Protein AF-A0A9X9EQ21-F1 (afdb_monomer_lite)

Secondary structure (DSSP, 8-state):
----EEE--GGGHHHHHHHHHHHHHHHHGGGS-HHHHHHHHHHHSSHHHHHHHHT-TT---EEE-

Foldseek 3Di:
DDKDKAWDALVCLVVCLVCVLVVQCVVCVVVDPPVVSVVCSCVCRDSVNSSVQRPDPPHIDMDMD

Sequence (65 aa):
MTTSIKKCTLDDSRILQEISYETFNETFKHQNSPENMNAYLERAFNLNQIEKELSNISSQFFFVY

pLDDT: mean 97.28, std 4.18, range [67.81, 98.69]

Organism: NCBI:txid1478

Structure (mmCIF, N/CA/C/O backbone):
data_AF-A0A9X9EQ21-F1
#
_entry.id   AF-A0A9X9EQ21-F1
#
loop_
_atom_site.group_PDB
_atom_site.id
_atom_site.type_symbol
_atom_site.label_atom_id
_atom_site.label_alt_id
_atom_site.label_comp_id
_atom_site.label_asym_id
_atom_site.label_entity_id
_atom_site.label_seq_id
_atom_site.pdbx_PDB_ins_code
_atom_site.Cartn_x
_atom_site.Cartn_y
_atom_site.Cartn_z
_atom_site.occupancy
_atom_site.B_iso_or_equiv
_atom_site.auth_seq_id
_atom_site.auth_comp_id
_atom_site.auth_asym_id
_atom_site.auth_atom_id
_atom_site.pdbx_PDB_model_num
ATOM 1 N N . MET A 1 1 ? -21.272 -17.203 2.537 1.00 67.81 1 MET A N 1
ATOM 2 C CA . MET A 1 1 ? -20.046 -16.507 2.972 1.00 67.81 1 MET A CA 1
ATOM 3 C C . MET A 1 1 ? -20.429 -15.084 3.316 1.00 67.81 1 MET A C 1
ATOM 5 O O . MET A 1 1 ? -21.221 -14.515 2.573 1.00 67.81 1 MET A O 1
ATOM 9 N N . THR A 1 2 ? -19.943 -14.549 4.433 1.00 84.31 2 THR A N 1
ATOM 10 C CA . THR A 1 2 ? -20.233 -13.168 4.841 1.00 84.31 2 THR A CA 1
ATOM 11 C C . THR A 1 2 ? -19.001 -12.332 4.554 1.00 84.31 2 THR A C 1
ATOM 13 O O . THR A 1 2 ? -17.991 -12.505 5.224 1.00 84.31 2 THR A O 1
ATOM 16 N N . THR A 1 3 ? -19.087 -11.466 3.549 1.00 92.81 3 THR A N 1
ATOM 17 C CA . THR A 1 3 ? -18.022 -10.518 3.220 1.00 92.81 3 THR A CA 1
ATOM 18 C C . THR A 1 3 ? -17.998 -9.397 4.251 1.00 92.81 3 THR A C 1
ATOM 20 O O . THR A 1 3 ? -19.056 -8.868 4.607 1.00 92.81 3 THR A O 1
ATOM 23 N N . SER A 1 4 ? -16.813 -9.021 4.725 1.00 96.19 4 SER A N 1
ATOM 24 C CA . SER A 1 4 ? -16.647 -7.904 5.663 1.00 96.19 4 SER A CA 1
ATOM 25 C C . SER A 1 4 ? -15.649 -6.877 5.144 1.00 96.19 4 SER A C 1
ATOM 27 O O . SER A 1 4 ? -14.686 -7.226 4.470 1.00 96.19 4 SER A O 1
ATOM 29 N N . ILE A 1 5 ? -15.895 -5.601 5.454 1.00 97.81 5 ILE A N 1
ATOM 30 C CA . ILE A 1 5 ? -15.021 -4.484 5.088 1.00 97.81 5 ILE A CA 1
ATOM 31 C C . ILE A 1 5 ? -14.478 -3.869 6.377 1.00 97.81 5 ILE A C 1
ATOM 33 O O . ILE A 1 5 ? -15.255 -3.448 7.237 1.00 97.81 5 ILE A O 1
ATOM 37 N N . LYS A 1 6 ? -13.152 -3.804 6.514 1.00 98.06 6 LYS A N 1
ATOM 38 C CA . LYS A 1 6 ? -12.461 -3.257 7.693 1.00 98.06 6 LYS A CA 1
ATOM 39 C C . LYS A 1 6 ? -11.610 -2.061 7.281 1.00 98.06 6 LYS A C 1
ATOM 41 O O . LYS A 1 6 ? -10.824 -2.169 6.347 1.00 98.06 6 LYS A O 1
ATOM 46 N N . LYS A 1 7 ? -11.734 -0.936 7.995 1.00 98.25 7 LYS A N 1
ATOM 47 C CA . LYS A 1 7 ? -10.834 0.217 7.829 1.00 98.25 7 LYS A CA 1
ATOM 48 C C . LYS A 1 7 ? -9.431 -0.142 8.324 1.00 98.25 7 LYS A C 1
ATOM 50 O O . LYS A 1 7 ? -9.304 -0.652 9.437 1.00 98.25 7 LYS A O 1
ATOM 55 N N . CYS A 1 8 ? -8.412 0.164 7.529 1.00 98.56 8 CYS A N 1
ATOM 56 C CA . CYS A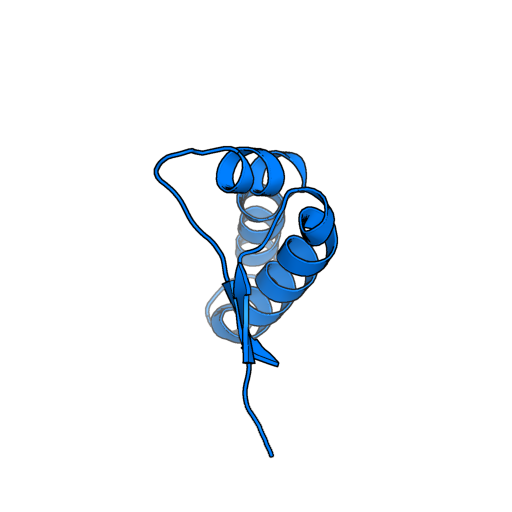 1 8 ? -7.021 -0.063 7.905 1.00 98.56 8 CYS A CA 1
ATOM 57 C C . CYS A 1 8 ? -6.554 0.958 8.953 1.00 98.56 8 CYS A C 1
ATOM 59 O O . CYS A 1 8 ? -6.938 2.134 8.914 1.00 98.56 8 CYS A O 1
ATOM 61 N N . THR A 1 9 ? -5.702 0.512 9.871 1.00 98.31 9 THR A N 1
ATOM 62 C CA . THR A 1 9 ? -4.962 1.360 10.818 1.00 98.31 9 THR A CA 1
ATOM 63 C C . THR A 1 9 ? -3.461 1.304 10.524 1.00 98.31 9 THR A C 1
ATOM 65 O O . THR A 1 9 ? -3.021 0.597 9.620 1.00 98.31 9 THR A O 1
ATOM 68 N N . LEU A 1 10 ? -2.652 2.041 11.292 1.00 98.38 10 LEU A N 1
ATOM 69 C CA . LEU A 1 10 ? -1.191 1.948 11.199 1.00 98.38 10 LEU A CA 1
ATOM 70 C C . LEU A 1 10 ? -0.656 0.538 11.491 1.00 98.38 10 LEU A C 1
ATOM 72 O O . LEU A 1 10 ? 0.362 0.163 10.921 1.00 98.38 10 LEU A O 1
ATOM 76 N N . ASP A 1 11 ? -1.359 -0.263 12.296 1.00 98.44 11 ASP A N 1
ATOM 77 C CA . ASP A 1 11 ? -0.966 -1.651 12.582 1.00 98.44 11 ASP A CA 1
ATOM 78 C C . ASP A 1 11 ? -1.108 -2.559 11.349 1.00 98.44 11 ASP A C 1
ATOM 80 O O . ASP A 1 11 ? -0.449 -3.593 11.247 1.00 98.44 11 ASP A O 1
ATOM 84 N N . ASP A 1 12 ? -1.944 -2.158 10.387 1.00 98.56 12 ASP A N 1
ATOM 85 C CA . ASP A 1 12 ? -2.166 -2.878 9.136 1.00 98.56 12 ASP A CA 1
ATOM 86 C C . ASP A 1 12 ? -1.131 -2.492 8.047 1.00 98.56 12 ASP A C 1
ATOM 88 O O . ASP A 1 12 ? -1.197 -3.013 6.933 1.00 98.56 12 ASP A O 1
ATOM 92 N N . SER A 1 13 ? -0.166 -1.601 8.328 1.00 98.38 13 SER A N 1
ATOM 93 C CA . SER A 1 13 ? 0.750 -1.017 7.326 1.00 98.38 13 SER A CA 1
ATOM 94 C C . SER A 1 13 ? 1.556 -2.052 6.539 1.00 98.38 13 SER A C 1
ATOM 96 O O . SER A 1 13 ? 1.691 -1.934 5.321 1.00 98.38 13 SER A O 1
ATOM 98 N N . ARG A 1 14 ? 2.050 -3.102 7.206 1.00 98.44 14 ARG A N 1
ATOM 99 C CA . ARG A 1 14 ? 2.814 -4.181 6.556 1.00 98.44 14 ARG A CA 1
ATOM 100 C C . ARG A 1 14 ? 1.948 -5.030 5.633 1.00 98.44 14 ARG A C 1
ATOM 102 O O . ARG A 1 14 ? 2.364 -5.327 4.521 1.00 98.44 14 ARG A O 1
ATOM 109 N N . ILE A 1 15 ? 0.737 -5.364 6.075 1.00 98.50 15 ILE A N 1
ATOM 110 C CA . ILE A 1 15 ? -0.225 -6.125 5.267 1.00 98.50 15 I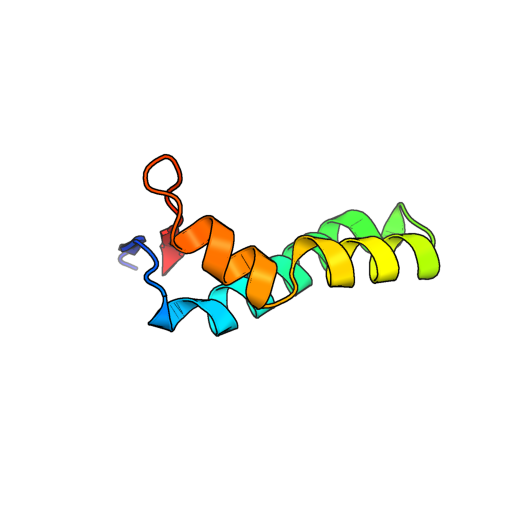LE A CA 1
ATOM 111 C C . ILE A 1 15 ? -0.645 -5.285 4.055 1.00 98.50 15 ILE A C 1
ATOM 113 O O . ILE A 1 15 ? -0.715 -5.786 2.936 1.00 98.50 15 ILE A O 1
ATOM 117 N N . LEU A 1 16 ? -0.881 -3.984 4.261 1.00 98.62 16 LEU A N 1
ATOM 118 C CA . LEU A 1 16 ? -1.247 -3.070 3.184 1.00 98.62 16 LEU A CA 1
ATOM 119 C C . LEU A 1 16 ? -0.114 -2.934 2.165 1.00 98.62 16 LEU A C 1
ATOM 121 O O . LEU A 1 16 ? -0.388 -2.963 0.968 1.00 98.62 16 LEU A O 1
ATOM 125 N N . GLN A 1 17 ? 1.138 -2.834 2.619 1.00 98.62 17 GLN A N 1
ATOM 126 C CA . GLN A 1 17 ? 2.317 -2.845 1.752 1.00 98.62 17 GLN A CA 1
ATOM 127 C C . GLN A 1 17 ? 2.381 -4.119 0.899 1.00 98.62 17 GLN A C 1
ATOM 129 O O . GLN A 1 17 ? 2.533 -4.013 -0.316 1.00 98.62 17 GLN A O 1
ATOM 134 N N . GLU A 1 18 ? 2.266 -5.297 1.516 1.00 98.50 18 GLU A N 1
ATOM 135 C CA . GLU A 1 18 ? 2.376 -6.595 0.837 1.00 98.50 18 GLU A CA 1
ATOM 136 C C . GLU A 1 18 ? 1.312 -6.744 -0.255 1.00 98.50 18 GLU A C 1
ATOM 138 O O . GLU A 1 18 ? 1.649 -6.905 -1.428 1.00 98.50 18 GLU A O 1
ATOM 143 N N . ILE A 1 19 ? 0.037 -6.546 0.093 1.00 98.19 19 ILE A N 1
ATOM 144 C CA . ILE A 1 19 ? -1.072 -6.653 -0.864 1.00 98.19 19 ILE A CA 1
ATOM 145 C C . ILE A 1 19 ? -0.948 -5.596 -1.971 1.00 98.19 19 ILE A C 1
ATOM 147 O O . ILE A 1 19 ? -1.185 -5.901 -3.141 1.00 98.19 19 ILE A O 1
ATOM 151 N N . SER A 1 20 ? -0.566 -4.357 -1.637 1.00 98.31 20 SER A N 1
ATOM 152 C CA . SER A 1 20 ? -0.396 -3.294 -2.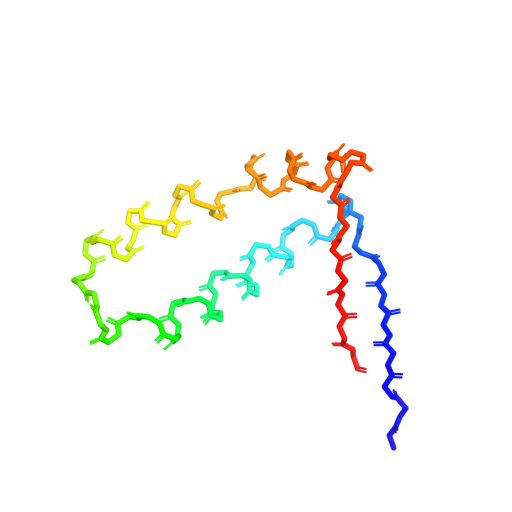642 1.00 98.31 20 SER A CA 1
ATOM 153 C C . SER A 1 20 ? 0.736 -3.618 -3.617 1.00 98.31 20 SER A C 1
ATOM 155 O O . SER A 1 20 ? 0.581 -3.421 -4.821 1.00 98.31 20 SER A O 1
ATOM 157 N N . TYR A 1 21 ? 1.851 -4.157 -3.114 1.00 98.25 21 TYR A N 1
ATOM 158 C CA . TYR A 1 21 ? 2.981 -4.579 -3.936 1.00 98.25 21 TYR A CA 1
ATOM 159 C C . TYR A 1 21 ? 2.578 -5.716 -4.876 1.00 98.25 21 TYR A C 1
ATOM 161 O O . TYR A 1 21 ? 2.779 -5.613 -6.087 1.0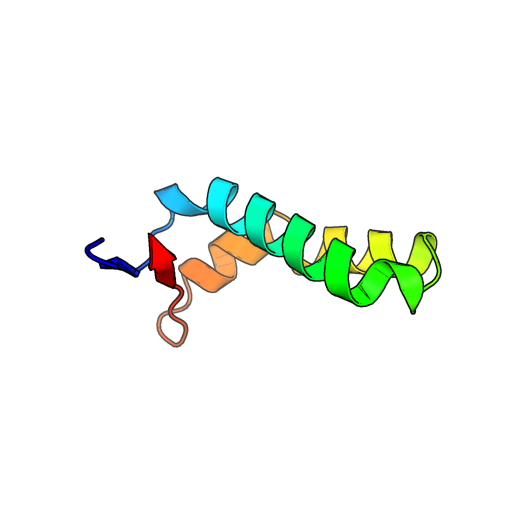0 98.25 21 TYR A O 1
ATOM 169 N N . GLU A 1 22 ? 1.992 -6.786 -4.336 1.00 98.50 22 GLU A N 1
ATOM 170 C CA . GLU A 1 22 ? 1.623 -7.977 -5.103 1.00 98.50 22 GLU A CA 1
ATOM 171 C C . GLU A 1 22 ? 0.602 -7.651 -6.190 1.00 98.50 22 GLU A C 1
ATOM 173 O O . GLU A 1 22 ? 0.853 -7.899 -7.370 1.00 98.50 22 GLU A O 1
ATOM 178 N N . THR A 1 23 ? -0.512 -7.019 -5.817 1.00 98.31 23 THR A N 1
ATOM 179 C CA . THR A 1 23 ? -1.611 -6.739 -6.753 1.00 98.31 23 THR A CA 1
ATOM 180 C C . THR A 1 23 ? -1.195 -5.778 -7.866 1.00 98.31 23 THR A C 1
ATOM 182 O O . THR A 1 23 ? -1.552 -5.981 -9.033 1.00 98.31 23 THR A O 1
ATOM 185 N N . PHE A 1 24 ? -0.392 -4.756 -7.551 1.00 98.44 24 PHE A N 1
ATOM 186 C CA . PHE A 1 24 ? 0.120 -3.833 -8.561 1.00 98.44 24 PHE A CA 1
ATOM 187 C C . PHE A 1 24 ? 1.133 -4.522 -9.482 1.00 98.44 24 PHE A C 1
ATOM 189 O O . PHE A 1 24 ? 1.040 -4.403 -10.707 1.00 98.44 24 PHE A O 1
ATOM 196 N N . ASN A 1 25 ? 2.073 -5.285 -8.918 1.00 98.12 25 ASN A N 1
ATOM 197 C CA . ASN A 1 25 ? 3.066 -6.017 -9.696 1.00 98.12 25 ASN A CA 1
ATOM 198 C C . ASN A 1 25 ? 2.399 -7.024 -10.643 1.00 98.12 25 ASN A C 1
ATOM 200 O O . ASN A 1 25 ? 2.693 -7.034 -11.835 1.00 98.12 25 ASN A O 1
ATOM 204 N N . GLU A 1 26 ? 1.461 -7.838 -10.162 1.00 98.31 26 GLU A N 1
ATOM 205 C CA . GLU A 1 26 ? 0.742 -8.805 -10.998 1.00 98.31 26 GLU A CA 1
ATOM 206 C C . GLU A 1 26 ? 0.006 -8.148 -12.166 1.00 98.31 26 GLU A C 1
ATOM 208 O O . GLU A 1 26 ? 0.067 -8.653 -13.290 1.00 98.31 26 GLU A O 1
ATOM 213 N N . THR A 1 27 ? -0.618 -6.997 -11.918 1.00 98.25 27 THR A N 1
ATOM 214 C CA . THR A 1 27 ? -1.383 -6.262 -12.930 1.00 98.25 27 THR A CA 1
ATOM 215 C C . THR A 1 27 ? -0.479 -5.654 -14.005 1.00 98.25 27 THR A C 1
ATOM 217 O O . THR A 1 27 ? -0.800 -5.705 -15.195 1.00 98.25 27 THR A O 1
ATOM 220 N N . PHE A 1 28 ? 0.659 -5.076 -13.610 1.00 97.81 28 PHE A N 1
ATOM 221 C CA . PHE A 1 28 ? 1.430 -4.193 -14.488 1.00 97.81 28 PHE A CA 1
ATOM 222 C C . PHE A 1 28 ? 2.797 -4.737 -14.921 1.00 97.81 28 PHE A C 1
ATOM 224 O O . PHE A 1 28 ? 3.383 -4.174 -15.853 1.00 97.81 28 PHE A O 1
ATOM 231 N N . LYS A 1 29 ? 3.314 -5.828 -14.330 1.00 96.9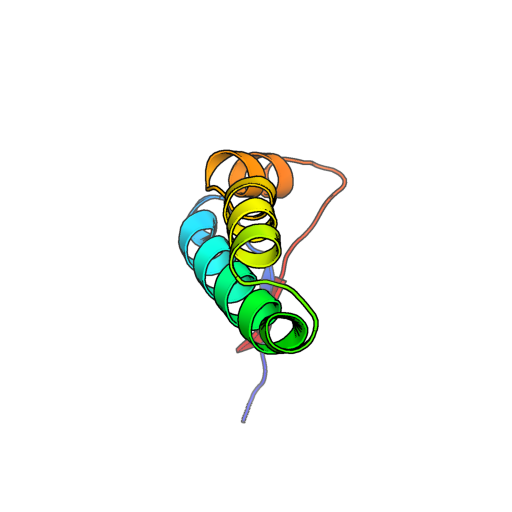4 29 LYS A N 1
ATOM 232 C CA . LYS A 1 29 ? 4.649 -6.379 -14.661 1.00 96.94 29 LYS A CA 1
ATOM 233 C C . LYS A 1 29 ? 4.823 -6.716 -16.138 1.00 96.94 29 LYS A C 1
ATOM 235 O O . LYS A 1 29 ? 5.896 -6.519 -16.686 1.00 96.94 29 LYS A O 1
ATOM 240 N N . HIS A 1 30 ? 3.769 -7.186 -16.804 1.00 96.88 30 HIS A N 1
ATOM 241 C CA . HIS A 1 30 ? 3.829 -7.572 -18.218 1.00 96.88 30 HIS A CA 1
ATOM 242 C C . HIS A 1 30 ? 3.807 -6.378 -19.185 1.00 96.88 30 HIS A C 1
ATOM 244 O O . HIS A 1 30 ? 4.065 -6.553 -20.372 1.00 96.88 30 HIS A O 1
ATOM 250 N N . GLN A 1 31 ? 3.495 -5.177 -18.690 1.00 97.38 31 GLN A N 1
ATOM 251 C CA . GLN A 1 31 ? 3.413 -3.944 -19.479 1.00 97.38 31 GLN A CA 1
ATOM 252 C C . GLN A 1 31 ? 4.610 -3.011 -19.239 1.00 97.38 31 GLN A C 1
ATOM 254 O O . GLN A 1 31 ? 4.671 -1.930 -19.817 1.00 97.38 31 GLN A O 1
ATOM 259 N N . ASN A 1 32 ? 5.552 -3.401 -18.376 1.00 97.19 32 ASN A N 1
ATOM 260 C CA . ASN A 1 32 ? 6.676 -2.571 -17.953 1.00 97.19 32 ASN A CA 1
ATOM 261 C C . ASN A 1 32 ? 7.983 -3.362 -18.011 1.00 97.19 32 ASN A C 1
ATOM 263 O O . ASN A 1 32 ? 7.983 -4.588 -17.924 1.00 97.19 32 ASN A O 1
ATOM 267 N N . SER A 1 33 ? 9.112 -2.658 -18.123 1.00 98.00 33 SER A N 1
ATOM 268 C CA . SER A 1 33 ? 10.405 -3.300 -17.887 1.00 98.00 33 SER A CA 1
ATOM 269 C C . SER A 1 33 ? 10.551 -3.655 -16.397 1.00 98.00 33 SER A C 1
ATOM 271 O O . SER A 1 33 ? 9.967 -2.960 -15.552 1.00 98.00 33 SER A O 1
ATOM 273 N N . PRO A 1 34 ? 11.329 -4.697 -16.046 1.00 97.19 34 PRO A N 1
ATOM 274 C CA . PRO A 1 34 ? 11.587 -5.049 -14.650 1.00 97.19 34 PRO A CA 1
ATOM 275 C C . PRO A 1 34 ? 12.131 -3.874 -13.830 1.00 97.19 34 PRO A C 1
ATOM 277 O O . PRO A 1 34 ? 11.736 -3.682 -12.684 1.00 97.19 34 PRO A O 1
ATOM 280 N N . GLU A 1 35 ? 12.988 -3.045 -14.426 1.00 98.00 35 GLU A N 1
ATOM 281 C CA . GLU A 1 35 ? 13.602 -1.887 -13.771 1.00 98.00 35 GLU A CA 1
ATOM 282 C C . GLU A 1 35 ? 12.560 -0.816 -13.439 1.00 98.00 35 GLU A C 1
ATOM 284 O O . GLU A 1 35 ? 12.513 -0.334 -12.308 1.00 98.00 35 GLU A O 1
ATOM 289 N N . ASN A 1 36 ? 11.688 -0.479 -14.397 1.00 98.06 36 ASN A N 1
ATOM 290 C CA . ASN A 1 36 ? 10.620 0.498 -14.181 1.00 98.06 36 ASN A CA 1
ATOM 291 C C . ASN A 1 36 ? 9.611 0.004 -13.143 1.00 98.06 36 ASN A C 1
ATOM 293 O O . ASN A 1 36 ? 9.156 0.789 -12.309 1.00 98.06 36 ASN A O 1
ATOM 297 N N . MET A 1 37 ? 9.278 -1.290 -13.183 1.00 97.75 37 MET A N 1
ATOM 298 C CA . MET A 1 37 ? 8.367 -1.894 -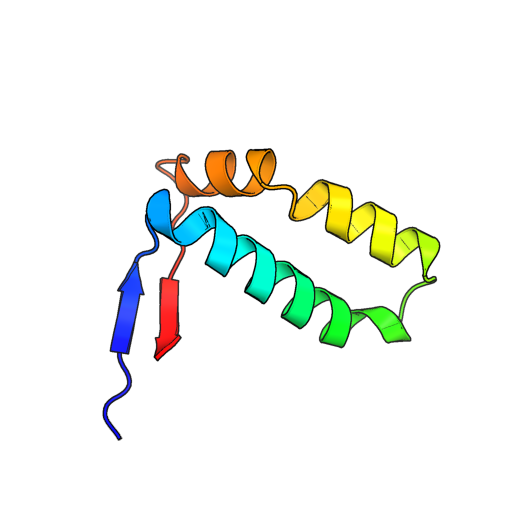12.215 1.00 97.75 37 MET A CA 1
ATOM 299 C C . MET A 1 37 ? 8.959 -1.842 -10.806 1.00 97.75 37 MET A C 1
ATOM 301 O O . MET A 1 37 ? 8.339 -1.285 -9.904 1.00 97.75 37 MET A O 1
ATOM 305 N N . ASN A 1 38 ? 10.191 -2.320 -10.628 1.00 97.62 38 ASN A N 1
ATOM 306 C CA . ASN A 1 38 ? 10.855 -2.324 -9.325 1.00 97.62 38 ASN A CA 1
ATOM 307 C C . ASN A 1 38 ? 11.021 -0.908 -8.761 1.00 97.62 38 ASN A C 1
ATOM 309 O O . ASN A 1 38 ? 10.661 -0.665 -7.611 1.00 97.62 38 ASN A O 1
ATOM 313 N N . ALA A 1 39 ? 11.470 0.049 -9.580 1.00 98.12 39 ALA A N 1
ATOM 314 C CA . ALA A 1 39 ? 11.623 1.438 -9.153 1.00 98.12 39 ALA A CA 1
ATOM 315 C C . ALA A 1 39 ? 10.289 2.064 -8.710 1.00 98.12 39 ALA A C 1
ATOM 317 O O . ALA A 1 39 ? 10.250 2.847 -7.756 1.00 98.12 39 ALA A O 1
ATOM 318 N N . TYR A 1 40 ? 9.181 1.729 -9.382 1.00 98.25 40 TYR A N 1
ATOM 319 C CA . TYR A 1 40 ? 7.859 2.183 -8.961 1.00 98.25 40 TYR A CA 1
ATOM 320 C C . TYR A 1 40 ? 7.447 1.548 -7.633 1.00 98.25 40 TYR A C 1
ATOM 322 O O . TYR A 1 40 ? 7.065 2.279 -6.720 1.00 98.25 40 TYR A O 1
ATOM 330 N N . LEU A 1 41 ? 7.546 0.222 -7.512 1.00 98.00 41 LEU A N 1
ATOM 331 C CA . LEU A 1 41 ? 7.106 -0.513 -6.327 1.00 98.00 41 LEU A CA 1
ATOM 332 C C . LEU A 1 41 ? 7.879 -0.088 -5.069 1.00 98.00 41 LEU A C 1
ATOM 334 O O . LEU A 1 41 ? 7.264 0.178 -4.038 1.00 98.00 41 LEU A O 1
ATOM 338 N N . GLU A 1 42 ? 9.203 0.066 -5.159 1.00 97.62 42 GLU A N 1
ATOM 339 C CA . GLU A 1 42 ? 10.032 0.544 -4.042 1.00 97.62 42 GLU A CA 1
ATOM 340 C C . GLU A 1 42 ? 9.665 1.973 -3.622 1.00 97.62 42 GLU A C 1
ATOM 342 O O . GLU A 1 42 ? 9.614 2.300 -2.434 1.00 97.62 42 GLU A O 1
ATOM 347 N N . ARG A 1 43 ? 9.369 2.850 -4.585 1.00 97.94 43 ARG A N 1
ATOM 348 C CA . ARG A 1 43 ? 9.023 4.244 -4.292 1.00 97.94 43 ARG A CA 1
ATOM 349 C C . ARG A 1 43 ? 7.597 4.406 -3.763 1.00 97.94 43 ARG A C 1
ATOM 351 O O . ARG A 1 43 ? 7.391 5.201 -2.852 1.00 97.94 43 ARG A O 1
ATOM 358 N N . ALA A 1 44 ? 6.627 3.716 -4.354 1.00 98.19 44 ALA A N 1
ATOM 359 C CA . ALA A 1 44 ? 5.209 3.874 -4.038 1.00 98.19 44 ALA A CA 1
ATOM 360 C C . ALA A 1 44 ? 4.804 3.087 -2.788 1.00 98.19 44 ALA A C 1
ATOM 362 O O . ALA A 1 44 ? 4.026 3.586 -1.984 1.00 98.19 44 ALA A O 1
ATOM 363 N N . PHE A 1 45 ? 5.360 1.889 -2.597 1.00 98.06 45 PHE A N 1
ATOM 364 C CA . PHE A 1 45 ? 4.928 0.967 -1.548 1.00 98.06 45 PHE A CA 1
ATOM 365 C C . PHE A 1 45 ? 5.998 0.710 -0.488 1.00 98.06 45 PHE A C 1
ATOM 367 O O . PHE A 1 45 ? 5.896 -0.265 0.248 1.00 98.06 45 PHE A O 1
ATOM 374 N N . ASN A 1 46 ? 7.026 1.556 -0.345 1.00 98.00 46 ASN A N 1
ATOM 375 C CA . ASN A 1 46 ? 7.850 1.485 0.866 1.00 98.00 46 ASN A CA 1
ATOM 376 C C . ASN A 1 46 ? 7.013 1.824 2.109 1.00 98.00 46 ASN A C 1
ATOM 378 O O . ASN A 1 46 ? 6.044 2.583 2.050 1.00 98.00 46 ASN A O 1
ATOM 382 N N . LEU A 1 47 ? 7.431 1.280 3.250 1.00 98.19 47 LEU A N 1
ATOM 383 C CA . LEU A 1 47 ? 6.658 1.351 4.485 1.00 98.19 47 LEU A CA 1
ATOM 384 C C . LEU A 1 47 ? 6.410 2.798 4.941 1.00 98.19 47 LEU A C 1
ATOM 386 O O . LEU A 1 47 ? 5.296 3.127 5.332 1.00 98.19 47 LEU A O 1
ATOM 390 N N . ASN A 1 48 ? 7.403 3.682 4.795 1.00 98.44 48 ASN A N 1
ATOM 391 C CA . ASN A 1 48 ? 7.268 5.094 5.164 1.00 98.44 48 ASN A CA 1
ATOM 392 C C . ASN A 1 48 ? 6.176 5.801 4.344 1.00 98.44 48 ASN A C 1
ATOM 394 O O . ASN A 1 48 ? 5.438 6.630 4.877 1.00 98.44 48 ASN A O 1
ATOM 398 N N . GLN A 1 49 ? 6.071 5.496 3.047 1.00 98.69 49 GLN A N 1
ATOM 399 C CA . GLN A 1 49 ? 5.035 6.052 2.180 1.00 98.69 49 GLN A CA 1
ATOM 400 C C . GLN A 1 49 ? 3.647 5.531 2.579 1.00 98.69 49 GLN A C 1
ATOM 402 O O . GLN A 1 49 ? 2.724 6.331 2.728 1.00 98.69 49 GLN A O 1
ATOM 407 N N . ILE A 1 50 ? 3.517 4.229 2.850 1.00 98.62 50 ILE A N 1
ATOM 408 C CA . ILE A 1 50 ? 2.261 3.618 3.314 1.00 98.62 50 ILE A CA 1
ATOM 409 C C . ILE A 1 50 ? 1.808 4.206 4.657 1.00 98.62 50 ILE A C 1
ATOM 411 O O . ILE A 1 50 ? 0.654 4.605 4.807 1.00 98.62 50 ILE A O 1
ATOM 415 N N . GLU A 1 51 ? 2.706 4.322 5.635 1.00 98.62 51 GLU A N 1
ATOM 416 C CA . GLU A 1 51 ? 2.394 4.905 6.946 1.00 98.62 51 GLU A CA 1
ATOM 417 C C . GLU A 1 51 ? 1.990 6.381 6.838 1.00 98.62 51 GLU A C 1
ATOM 419 O O . GLU A 1 51 ? 1.067 6.830 7.526 1.00 98.62 51 GLU A O 1
ATOM 424 N N . LYS A 1 52 ? 2.628 7.135 5.934 1.00 98.62 52 LYS A N 1
ATOM 425 C CA . LYS A 1 52 ? 2.255 8.522 5.629 1.00 98.62 52 LYS A CA 1
ATOM 426 C C . LYS A 1 52 ? 0.846 8.615 5.042 1.00 98.62 52 LYS A C 1
ATOM 428 O O . LYS A 1 52 ? 0.096 9.514 5.419 1.00 98.62 52 LYS A O 1
ATOM 433 N N . GLU A 1 53 ? 0.481 7.712 4.136 1.00 98.62 53 GLU A N 1
ATOM 434 C CA . GLU A 1 53 ? -0.856 7.663 3.535 1.00 98.62 53 GLU A CA 1
ATOM 435 C C . GLU A 1 53 ? -1.929 7.242 4.545 1.00 98.62 53 GLU A C 1
ATOM 437 O O . GLU A 1 53 ? -2.983 7.873 4.609 1.00 98.62 53 GLU A O 1
ATOM 442 N N . LEU A 1 54 ? -1.646 6.249 5.392 1.00 98.56 54 LEU A N 1
ATOM 443 C CA . LEU A 1 54 ? -2.535 5.821 6.481 1.00 98.56 54 LEU A CA 1
ATOM 444 C C . LEU A 1 54 ? -2.739 6.910 7.543 1.00 98.56 54 LEU A C 1
ATOM 446 O O . LEU A 1 54 ? -3.813 7.002 8.137 1.00 98.56 54 LEU A O 1
ATOM 450 N N . SER A 1 55 ? -1.724 7.747 7.771 1.00 98.31 55 SER A N 1
ATOM 451 C CA . SER A 1 55 ? -1.788 8.876 8.710 1.00 98.31 55 SER A CA 1
ATOM 452 C C . SER A 1 55 ? -2.469 10.117 8.124 1.00 98.31 55 SER A C 1
ATOM 454 O O . SER A 1 55 ? -2.718 11.085 8.848 1.00 98.31 55 SER A O 1
ATOM 456 N N . ASN A 1 56 ? -2.760 10.136 6.820 1.00 98.56 56 ASN A N 1
ATOM 457 C CA . ASN A 1 56 ? -3.403 11.274 6.179 1.00 98.56 56 ASN A CA 1
ATOM 458 C C . ASN A 1 56 ? -4.902 11.297 6.511 1.00 98.56 56 ASN A C 1
ATOM 460 O O . ASN A 1 56 ? -5.665 10.447 6.062 1.00 98.56 56 ASN A O 1
ATOM 464 N N . ILE A 1 57 ? -5.344 12.328 7.236 1.00 97.69 57 ILE A N 1
ATOM 465 C CA . ILE A 1 57 ? -6.748 12.504 7.647 1.00 97.69 57 ILE A CA 1
ATOM 466 C C . ILE A 1 57 ? -7.732 12.588 6.469 1.00 97.69 57 ILE A C 1
ATOM 468 O O . ILE A 1 57 ? -8.921 12.316 6.638 1.00 97.69 57 ILE A O 1
ATOM 472 N N . SER A 1 58 ? -7.237 12.948 5.283 1.00 98.38 58 SER A N 1
ATOM 473 C CA . SER A 1 58 ? -8.008 13.045 4.041 1.00 98.38 58 SER A CA 1
ATOM 474 C C . SER A 1 58 ? -7.923 11.773 3.186 1.00 98.38 58 SER A C 1
ATOM 476 O O . SER A 1 58 ? -8.337 11.785 2.028 1.00 98.38 58 SER A O 1
ATOM 478 N N . SER A 1 59 ? -7.375 10.678 3.715 1.00 98.25 59 SER A N 1
ATOM 479 C CA . SER A 1 59 ? -7.259 9.383 3.037 1.00 98.25 59 SER A CA 1
ATOM 480 C C . SER A 1 59 ? -7.788 8.260 3.926 1.00 98.25 59 SER A C 1
ATOM 482 O O . SER A 1 59 ? -7.731 8.326 5.153 1.00 98.25 59 SER A O 1
ATOM 484 N N . GLN A 1 60 ? -8.374 7.234 3.310 1.00 98.31 60 GLN A N 1
ATOM 485 C CA . GLN A 1 60 ? -8.895 6.067 4.018 1.00 98.31 60 GLN A CA 1
ATOM 486 C C . GLN A 1 60 ? -8.670 4.818 3.173 1.00 98.31 60 GLN A C 1
ATOM 488 O O . GLN A 1 60 ? -8.944 4.822 1.975 1.00 98.31 60 GLN A O 1
ATOM 493 N N . PHE A 1 61 ? -8.207 3.755 3.823 1.00 98.62 61 PHE A N 1
ATOM 494 C CA . PHE A 1 61 ? -7.940 2.456 3.217 1.00 98.62 61 PHE A CA 1
ATOM 495 C C . PHE A 1 61 ? -8.802 1.398 3.893 1.00 98.62 61 PHE A C 1
ATOM 497 O O . PHE A 1 61 ? -9.109 1.511 5.085 1.00 98.62 61 PHE A O 1
ATOM 504 N N . PHE A 1 62 ? -9.205 0.387 3.127 1.00 98.50 62 PHE A N 1
ATOM 505 C CA . PHE A 1 62 ? -10.067 -0.683 3.607 1.00 98.50 62 PHE A CA 1
ATOM 506 C C . PHE A 1 62 ? -9.634 -2.030 3.032 1.00 98.50 62 PHE A C 1
ATOM 508 O O . PHE A 1 62 ? -9.318 -2.126 1.847 1.00 98.50 62 PHE A O 1
ATOM 515 N N . PHE A 1 63 ? -9.691 -3.070 3.860 1.00 98.19 63 PHE A N 1
ATOM 516 C CA . PHE A 1 63 ? -9.585 -4.460 3.429 1.00 98.19 63 PHE A CA 1
ATOM 517 C C . PHE A 1 63 ? -10.957 -5.113 3.323 1.00 98.19 63 PHE A C 1
ATOM 519 O O . PHE A 1 63 ? -11.890 -4.741 4.039 1.00 98.19 63 PHE A O 1
ATOM 526 N N . VAL A 1 64 ? -11.041 -6.114 2.446 1.00 97.12 64 VAL A N 1
ATOM 527 C CA . VAL A 1 64 ? -12.207 -6.978 2.254 1.00 97.12 64 VAL A CA 1
ATOM 528 C C . VAL A 1 64 ? -11.811 -8.410 2.624 1.00 97.12 64 VAL A C 1
ATOM 530 O O . VAL A 1 64 ? -10.791 -8.889 2.131 1.00 97.12 64 VAL A O 1
ATOM 533 N N . TYR A 1 65 ? -12.605 -9.072 3.471 1.00 92.62 65 TYR A N 1
ATOM 534 C CA . TYR A 1 65 ? -12.435 -10.476 3.890 1.00 92.62 65 TYR A CA 1
ATOM 535 C C . TYR A 1 65 ? -13.649 -11.320 3.511 1.00 92.62 65 TYR A C 1
ATOM 537 O O . TYR A 1 65 ? -14.778 -10.771 3.582 1.00 92.62 65 TYR A O 1
#

Radius of gyration: 13.29 Å; chains: 1; bounding box: 34×30×32 Å